Protein AF-A0A3B8WB88-F1 (afdb_monomer_lite)

Sequence (111 aa):
PREFDFEPKDHVALGEQLKGLDFEKATQLAHSRFAVMRGQLARLHRALAQFMLDQHTLQHGYTEAYVPYLVNANTLFGTGQLPKFEEDLFRTAGDNPLYLIPTAEVPATNL

Foldseek 3Di:
DDDDPDDDDDPVVVCVVVVFWDQPVQCVVPRHPGIHGDDVRVVVVVVVVVVVVCCCVVPVVDDDDDFDQWAAVVLCVVVPCPPPPPVVWDWDDDPGITTGDPDPCSGVVVD

pLDDT: mean 94.59, std 5.09, range [78.0, 98.88]

Organism: Marinobacter nauticus (NCBI:txid2743)

Secondary structure (DSSP, 8-state):
----SS-PPPHHHHHHHTT-EEHHHHHHHH-TT--EE-HHHHHHHHHHHHHHHHHHHHHS-PPP----SEE-HHHHHHTT-TTTTGGGS-B--SSS--EE-SSTHHHHTT-

Radius of gyration: 18.66 Å; chains: 1; bounding box: 38×42×42 Å

InterPro domains:
  IPR045864 Class II Aminoacyl-tRNA synthetase/Biotinyl protein ligase (BPL) and lipoyl protein ligase (LPL) [G3DSA:3.30.930.10] (1-111)
  IPR045864 Class II Aminoacyl-tRNA synthetase/Biotinyl protein ligase (BPL) and lipoyl protein ligase (LPL) [SSF55681] (2-111)

Structure (mmCIF, N/CA/C/O backbone):
data_AF-A0A3B8WB88-F1
#
_entry.id   AF-A0A3B8WB88-F1
#
loop_
_atom_site.group_PDB
_atom_site.id
_atom_site.type_symbol
_atom_site.label_atom_id
_atom_site.label_alt_id
_atom_site.label_comp_id
_atom_site.label_asym_id
_atom_site.label_entity_id
_atom_site.label_seq_id
_atom_site.pdbx_PDB_ins_code
_atom_site.Cartn_x
_atom_site.Cartn_y
_atom_site.Cartn_z
_atom_site.occupancy
_atom_site.B_iso_or_equiv
_atom_site.auth_seq_id
_atom_site.auth_comp_id
_atom_site.auth_asym_id
_atom_site.auth_atom_id
_atom_site.pdbx_PDB_model_num
ATOM 1 N N . PRO A 1 1 ? -7.098 26.316 8.505 1.00 82.75 1 PRO A N 1
ATOM 2 C CA . PRO A 1 1 ? -7.170 25.002 9.196 1.00 82.75 1 PRO A CA 1
ATOM 3 C C . PRO A 1 1 ? -8.621 24.714 9.587 1.00 82.75 1 PRO A C 1
ATOM 5 O O . PRO A 1 1 ? -9.375 25.669 9.738 1.00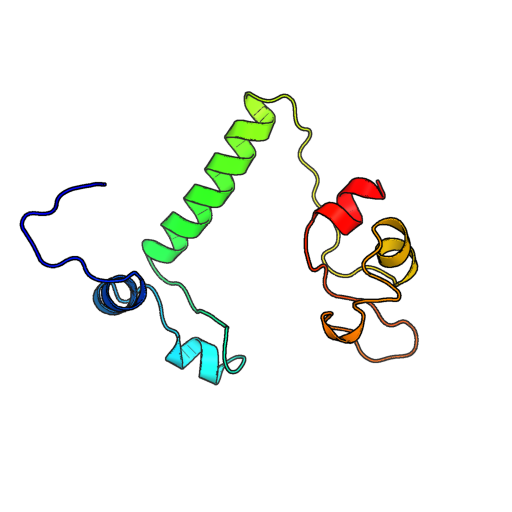 82.75 1 PRO A O 1
ATOM 8 N N . ARG A 1 2 ? -9.030 23.446 9.705 1.00 93.25 2 ARG A N 1
ATOM 9 C CA . ARG A 1 2 ? -10.372 23.122 10.213 1.00 93.25 2 ARG A CA 1
ATOM 10 C C . ARG A 1 2 ? -10.407 23.356 11.726 1.00 93.25 2 ARG A C 1
ATOM 12 O O . ARG A 1 2 ? -9.518 22.866 12.415 1.00 93.25 2 ARG A O 1
ATOM 19 N N . GLU A 1 3 ? -11.407 24.084 12.211 1.00 96.06 3 GLU A N 1
ATOM 20 C CA . GLU A 1 3 ? -11.658 24.268 13.646 1.00 96.06 3 GLU A CA 1
ATOM 21 C C . GLU A 1 3 ? -12.563 23.144 14.168 1.00 96.06 3 GLU A C 1
ATOM 23 O O . GLU A 1 3 ? -13.501 22.724 13.482 1.00 96.06 3 GLU A O 1
ATOM 28 N N . PHE A 1 4 ? -12.252 22.636 15.361 1.00 97.06 4 PHE A N 1
ATOM 29 C CA . PHE A 1 4 ? -13.014 21.600 16.057 1.00 97.06 4 PHE A CA 1
ATOM 30 C C . PHE A 1 4 ? -13.454 22.134 17.421 1.00 97.06 4 PHE A C 1
ATOM 32 O O . PHE A 1 4 ? -12.713 22.858 18.079 1.00 97.06 4 PHE A O 1
ATOM 39 N N . ASP A 1 5 ? -14.651 21.754 17.847 1.00 97.56 5 ASP A N 1
ATOM 40 C CA . ASP A 1 5 ? -15.227 22.025 19.169 1.00 97.56 5 ASP A CA 1
ATOM 41 C C . ASP A 1 5 ? -14.840 20.960 20.218 1.00 97.56 5 ASP A C 1
ATOM 43 O O . ASP A 1 5 ? -15.315 20.986 21.352 1.00 97.56 5 ASP A O 1
ATOM 47 N N . PHE A 1 6 ? -13.957 20.029 19.845 1.00 96.88 6 PHE A N 1
ATOM 48 C CA . PHE A 1 6 ? -13.395 18.969 20.680 1.00 96.88 6 PHE A CA 1
ATOM 49 C C . PHE A 1 6 ? -11.892 18.807 20.421 1.00 96.88 6 PHE A C 1
ATOM 51 O O . PHE A 1 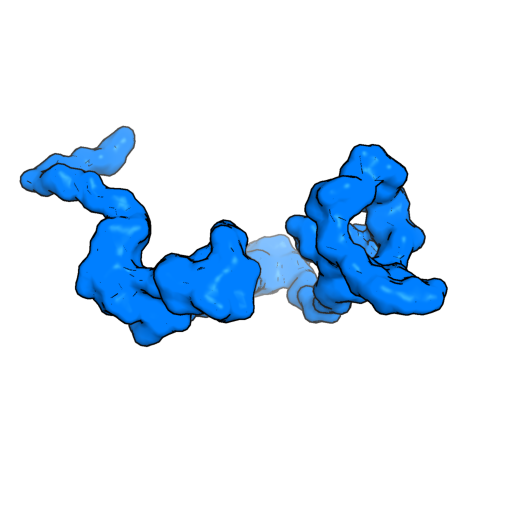6 ? -11.384 19.239 19.387 1.00 96.88 6 PHE A O 1
ATOM 58 N N . GLU A 1 7 ? -11.192 18.120 21.330 1.00 96.56 7 GLU A N 1
ATOM 59 C CA . GLU A 1 7 ? -9.773 17.787 21.154 1.00 96.56 7 GLU A CA 1
ATOM 60 C C . GLU A 1 7 ? -9.603 16.724 20.049 1.00 96.56 7 GLU A C 1
ATOM 62 O O . GLU A 1 7 ? -10.075 15.588 20.214 1.00 96.56 7 GLU A O 1
ATOM 67 N N . PRO A 1 8 ? -8.976 17.055 18.904 1.00 96.31 8 PRO A N 1
ATOM 68 C CA . PRO A 1 8 ? -8.847 16.124 17.795 1.00 96.31 8 PRO A CA 1
ATOM 69 C C . PRO A 1 8 ? -7.943 14.947 18.173 1.00 96.31 8 PRO A C 1
ATOM 71 O O . PRO A 1 8 ? -6.848 15.113 18.701 1.00 96.31 8 PRO A O 1
ATOM 74 N N . LYS A 1 9 ? -8.395 13.735 17.848 1.00 96.88 9 LYS A N 1
ATOM 75 C CA . LYS A 1 9 ? -7.598 12.512 17.986 1.00 96.88 9 LYS A CA 1
ATOM 76 C C . LYS A 1 9 ? -6.834 12.225 16.698 1.00 96.88 9 LYS A C 1
ATOM 78 O O . LYS A 1 9 ? -7.328 12.516 15.607 1.00 96.88 9 LYS A O 1
ATOM 83 N N . ASP A 1 10 ? -5.668 11.599 16.818 1.00 97.50 10 ASP A N 1
ATOM 84 C CA . ASP A 1 10 ? -4.947 11.092 15.654 1.00 97.50 10 ASP A CA 1
ATOM 85 C C . ASP A 1 10 ? -5.625 9.847 15.047 1.00 97.50 10 ASP A C 1
ATOM 87 O O . ASP A 1 10 ? -6.565 9.260 15.595 1.00 97.50 10 ASP A O 1
ATOM 91 N N . HIS A 1 11 ? -5.146 9.437 13.873 1.00 97.12 11 HIS A N 1
ATOM 92 C CA . HIS A 1 11 ? -5.703 8.293 13.156 1.00 97.12 11 HIS A CA 1
ATOM 93 C C . HIS A 1 11 ? -5.479 6.949 13.872 1.00 97.12 11 HIS A C 1
ATOM 95 O O . HIS A 1 11 ? -6.243 6.015 13.625 1.00 97.12 11 HIS A O 1
ATOM 101 N N . VAL A 1 12 ? -4.470 6.843 14.744 1.00 96.88 12 VAL A N 1
ATOM 102 C CA . VAL A 1 12 ? -4.185 5.626 15.514 1.00 96.88 12 VAL A CA 1
ATOM 103 C C . VAL A 1 12 ? -5.261 5.462 16.579 1.00 96.88 12 VAL A C 1
ATOM 105 O O . VAL A 1 12 ? -5.990 4.471 16.561 1.00 96.88 12 VAL A O 1
ATOM 108 N N . ALA A 1 13 ? -5.464 6.484 17.410 1.00 96.88 13 ALA A N 1
ATOM 109 C CA . ALA A 1 13 ? -6.475 6.498 18.458 1.00 96.88 13 ALA A CA 1
ATOM 110 C C . ALA A 1 13 ? -7.896 6.317 17.895 1.00 96.88 13 ALA A C 1
ATOM 112 O O . ALA A 1 13 ? -8.710 5.588 18.466 1.00 96.88 13 ALA A O 1
ATOM 113 N N . LEU A 1 14 ? -8.208 6.944 16.754 1.00 97.12 14 LEU A N 1
ATOM 114 C CA . LEU A 1 14 ? -9.485 6.735 16.061 1.00 97.12 14 LEU A CA 1
ATOM 115 C C . LEU A 1 14 ? -9.614 5.305 15.518 1.00 97.12 14 LEU A C 1
ATOM 117 O O . LEU A 1 14 ? -10.662 4.675 15.664 1.00 97.12 14 LEU A O 1
ATOM 121 N N . GLY A 1 15 ? -8.554 4.787 14.899 1.00 95.75 15 GLY A N 1
ATOM 122 C CA . GLY A 1 15 ? -8.502 3.450 14.319 1.00 95.75 15 GLY A CA 1
ATOM 123 C C . GLY A 1 15 ? -8.703 2.328 15.332 1.00 95.75 15 GLY A C 1
ATOM 124 O O . GLY A 1 15 ? -9.482 1.400 15.083 1.00 95.75 15 GLY A O 1
ATOM 125 N N . GLU A 1 16 ? -8.044 2.451 16.482 1.00 94.44 16 GLU A N 1
ATOM 126 C CA . GLU A 1 16 ? -8.158 1.545 17.625 1.00 94.44 16 GLU A CA 1
ATOM 127 C C . GLU A 1 16 ? -9.553 1.618 18.252 1.00 94.44 16 GLU A C 1
ATOM 129 O O . GLU A 1 16 ? -10.193 0.584 18.460 1.00 94.44 16 GLU A O 1
ATOM 134 N N . GLN A 1 17 ? -10.083 2.829 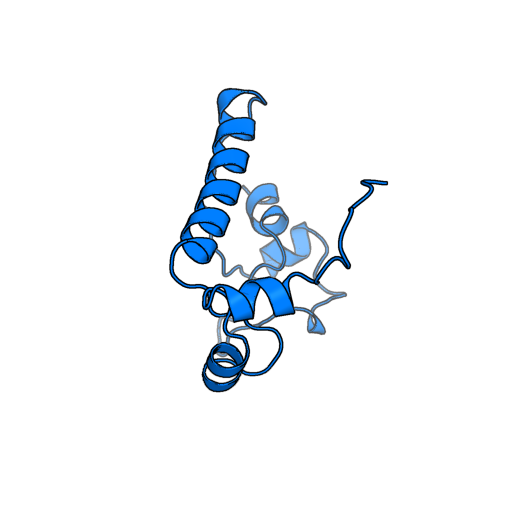18.473 1.00 95.25 17 GLN A N 1
ATOM 135 C CA . GLN A 1 17 ? -11.435 3.025 19.007 1.00 95.25 17 GLN A CA 1
ATOM 136 C C . GLN A 1 17 ? -12.504 2.382 18.106 1.00 95.25 17 GLN A C 1
ATOM 138 O O . GLN A 1 17 ? -13.474 1.804 18.600 1.00 95.25 17 GLN A O 1
ATOM 143 N N . LEU A 1 18 ? -12.317 2.444 16.785 1.00 96.00 18 LEU A N 1
ATOM 144 C CA . LEU A 1 18 ? -13.192 1.814 15.792 1.00 96.00 18 LEU A CA 1
ATOM 145 C C . LEU A 1 18 ? -12.940 0.307 15.617 1.00 96.00 18 LEU A C 1
ATOM 147 O O . LEU A 1 18 ? -13.659 -0.337 14.849 1.00 96.00 18 LEU A O 1
ATOM 151 N N . LYS A 1 19 ? -11.935 -0.265 16.297 1.00 94.62 19 LYS A N 1
ATOM 152 C CA . LYS A 1 19 ? -11.473 -1.658 16.138 1.00 94.62 19 LYS A CA 1
ATOM 153 C C . LYS A 1 19 ? -11.176 -2.021 14.678 1.00 94.62 19 LYS A C 1
ATOM 155 O O . LYS A 1 19 ? -11.391 -3.157 14.248 1.00 94.62 19 LYS A O 1
ATOM 160 N N . GLY A 1 20 ? -10.746 -1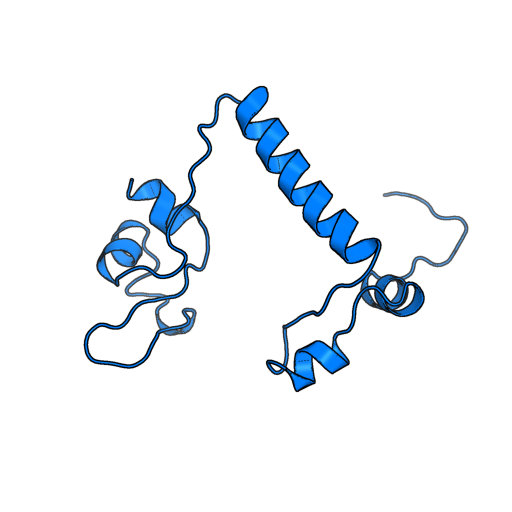.032 13.898 1.00 96.12 20 GLY A N 1
ATOM 161 C CA . GLY A 1 20 ? -10.554 -1.153 12.457 1.00 96.12 20 GLY A CA 1
ATOM 162 C C . GLY A 1 20 ? -9.101 -1.014 12.012 1.00 96.12 20 GLY A C 1
ATOM 163 O O . GLY A 1 20 ? -8.825 -1.385 10.875 1.00 96.12 20 GLY A O 1
ATOM 164 N N . LEU A 1 21 ? -8.203 -0.529 12.878 1.00 97.44 21 LEU A N 1
ATOM 165 C CA . LEU A 1 21 ? -6.747 -0.538 12.699 1.00 97.44 21 LEU A CA 1
ATOM 166 C C . LEU A 1 21 ? -6.095 -1.286 13.868 1.00 97.44 21 LEU A C 1
ATOM 168 O O . LEU A 1 21 ? -6.347 -0.958 15.023 1.00 97.44 21 LEU A O 1
ATOM 172 N N . ASP A 1 22 ? -5.286 -2.297 13.554 1.00 96.50 22 ASP A N 1
ATOM 173 C CA . ASP A 1 22 ? -4.642 -3.190 14.521 1.00 96.50 22 ASP A CA 1
ATOM 174 C C . ASP A 1 22 ? -3.144 -3.332 14.189 1.00 96.50 22 ASP A C 1
ATOM 176 O O . ASP A 1 22 ? -2.736 -4.113 13.321 1.00 96.50 22 ASP A O 1
ATOM 180 N N . PHE A 1 23 ? -2.322 -2.517 14.854 1.00 96.25 23 PHE A N 1
ATOM 181 C CA . PHE A 1 23 ? -0.864 -2.499 14.683 1.00 96.25 23 PHE A CA 1
ATOM 182 C C . PHE A 1 23 ? -0.159 -3.586 15.501 1.00 96.25 23 PHE A C 1
ATOM 184 O O . PHE A 1 23 ? 0.895 -4.080 15.096 1.00 96.25 23 PHE A O 1
ATOM 191 N N . GLU A 1 24 ? -0.743 -4.004 16.627 1.00 95.56 24 GLU A N 1
ATOM 192 C CA . GLU A 1 24 ? -0.199 -5.091 17.444 1.00 95.56 24 GLU A CA 1
ATOM 193 C C . GLU A 1 24 ? -0.258 -6.410 16.669 1.00 95.56 24 GLU A C 1
ATOM 195 O O . GLU A 1 24 ? 0.751 -7.107 16.529 1.00 95.56 24 GLU A O 1
ATOM 200 N N . LYS A 1 25 ? -1.412 -6.724 16.066 1.00 96.81 25 LYS A N 1
ATOM 201 C CA . LYS A 1 25 ? -1.558 -7.901 15.208 1.00 96.81 25 LYS A CA 1
ATOM 202 C C . LYS A 1 25 ? -0.663 -7.815 13.983 1.00 96.81 25 LYS A C 1
ATOM 204 O O . LYS A 1 25 ? -0.083 -8.826 13.605 1.00 96.81 25 LYS A O 1
ATOM 209 N N . ALA A 1 26 ? -0.521 -6.636 13.381 1.00 96.94 26 ALA A N 1
ATOM 210 C CA . ALA A 1 26 ? 0.398 -6.449 12.263 1.00 96.94 26 ALA A CA 1
ATOM 211 C C . ALA A 1 26 ? 1.847 -6.753 12.659 1.00 96.94 26 ALA A C 1
ATOM 213 O O . ALA A 1 26 ? 2.537 -7.471 11.941 1.00 96.94 26 ALA A O 1
ATOM 214 N N . THR A 1 27 ? 2.266 -6.298 13.842 1.00 97.38 27 THR A N 1
ATOM 215 C CA . THR A 1 27 ? 3.603 -6.566 14.383 1.00 97.38 27 THR A CA 1
ATOM 216 C C . THR A 1 27 ? 3.828 -8.052 14.633 1.00 97.38 27 THR A C 1
ATOM 218 O O . THR A 1 27 ? 4.882 -8.575 14.282 1.00 97.38 27 THR A O 1
ATOM 221 N N . GLN A 1 28 ? 2.827 -8.759 15.159 1.00 97.56 28 GLN A N 1
ATOM 222 C CA . GLN A 1 28 ? 2.887 -10.214 15.336 1.00 97.56 28 GLN A CA 1
ATOM 223 C C . GLN A 1 28 ? 2.991 -10.975 14.004 1.00 97.56 28 GLN A C 1
ATOM 225 O O . GLN A 1 28 ? 3.580 -12.051 13.968 1.00 97.56 28 GLN A O 1
ATOM 230 N N . LEU A 1 29 ? 2.411 -10.443 12.924 1.00 97.25 29 LEU A N 1
ATOM 231 C CA . LEU A 1 29 ? 2.404 -11.088 11.608 1.00 97.25 29 LEU A CA 1
ATOM 232 C C . LEU A 1 29 ? 3.647 -10.768 10.766 1.00 97.25 29 LEU A C 1
ATOM 234 O O . LEU A 1 29 ? 4.100 -11.631 10.020 1.00 97.25 29 LEU A O 1
ATOM 238 N N . ALA A 1 30 ? 4.159 -9.537 10.838 1.00 96.62 30 ALA A N 1
ATOM 239 C CA . ALA A 1 30 ? 5.133 -9.015 9.876 1.00 96.62 30 ALA A CA 1
ATOM 240 C C . ALA A 1 30 ? 6.208 -8.083 10.476 1.00 96.62 30 ALA A C 1
ATOM 242 O O . ALA A 1 30 ? 7.043 -7.583 9.725 1.00 96.62 30 ALA A O 1
ATOM 243 N N . HIS A 1 31 ? 6.253 -7.898 11.802 1.00 95.38 31 HIS A N 1
ATOM 244 C CA . HIS A 1 31 ? 7.079 -6.912 12.527 1.00 95.38 31 HIS A CA 1
ATOM 245 C C . HIS A 1 31 ? 6.602 -5.450 12.384 1.00 95.38 31 HIS A C 1
ATOM 247 O O . HIS A 1 31 ? 5.458 -5.170 12.028 1.00 95.38 31 HIS A O 1
ATOM 253 N N . SER A 1 32 ? 7.452 -4.494 12.769 1.00 96.19 32 SER A N 1
ATOM 254 C CA . SER A 1 32 ? 7.104 -3.072 12.811 1.00 96.19 32 SER A CA 1
ATOM 255 C C . SER A 1 32 ? 6.809 -2.498 11.419 1.00 96.19 32 SER A C 1
ATOM 257 O O . SER A 1 32 ? 7.260 -3.020 10.405 1.00 96.19 32 SER A O 1
ATOM 259 N N . ARG A 1 33 ? 6.071 -1.378 11.381 1.00 95.50 33 ARG A N 1
ATOM 260 C CA . ARG A 1 33 ? 5.693 -0.639 10.155 1.00 95.50 33 ARG A CA 1
ATOM 261 C C . ARG A 1 33 ? 4.712 -1.364 9.217 1.00 95.50 33 ARG A C 1
ATOM 263 O O . ARG A 1 33 ? 4.559 -0.956 8.071 1.00 95.50 33 ARG A O 1
ATOM 270 N N . PHE A 1 34 ? 3.982 -2.355 9.724 1.00 97.38 34 PHE A N 1
ATOM 271 C CA . PHE A 1 34 ? 2.828 -2.961 9.052 1.00 97.38 34 PHE A CA 1
ATOM 272 C C . PHE A 1 34 ? 1.515 -2.581 9.752 1.00 97.38 34 PHE A C 1
ATOM 274 O O . PHE A 1 34 ? 1.517 -2.174 10.914 1.00 97.38 34 PHE A O 1
ATOM 281 N N . ALA A 1 35 ? 0.381 -2.744 9.063 1.00 96.94 35 ALA A N 1
ATOM 282 C CA . ALA A 1 35 ? -0.953 -2.499 9.615 1.00 96.94 35 ALA A CA 1
ATOM 283 C C . ALA A 1 35 ? -1.939 -3.605 9.212 1.00 96.94 35 ALA A C 1
ATOM 285 O O . ALA A 1 35 ? -1.928 -4.073 8.073 1.00 96.94 35 ALA A O 1
ATOM 286 N N . VAL A 1 36 ? -2.836 -3.987 10.126 1.00 98.06 36 VAL A N 1
ATOM 287 C CA . VAL A 1 36 ? -4.010 -4.812 9.815 1.00 98.06 36 VAL A CA 1
ATOM 288 C C . VAL A 1 36 ? -5.251 -3.931 9.870 1.00 98.06 36 VAL A C 1
ATOM 290 O O . VAL A 1 36 ? -5.510 -3.278 10.877 1.00 98.06 36 VAL A O 1
ATOM 293 N N . MET A 1 37 ? -6.040 -3.935 8.793 1.00 98.25 37 MET A N 1
ATOM 294 C CA . MET A 1 37 ? -7.315 -3.218 8.714 1.00 98.25 37 MET A CA 1
ATOM 295 C C . MET A 1 37 ? -8.506 -4.177 8.716 1.00 98.25 37 MET A C 1
ATOM 297 O O . MET A 1 37 ? -8.463 -5.227 8.072 1.00 98.25 37 MET A O 1
ATOM 301 N N . ARG A 1 38 ? -9.601 -3.814 9.398 1.00 97.50 38 ARG A N 1
ATOM 302 C CA . ARG A 1 38 ? -10.843 -4.612 9.459 1.00 97.50 38 ARG A CA 1
ATOM 303 C C . ARG A 1 38 ? -12.107 -3.751 9.365 1.00 97.50 38 ARG A C 1
ATOM 305 O O . ARG A 1 38 ? -12.090 -2.546 9.608 1.00 97.50 38 ARG A O 1
ATOM 312 N N . GLY A 1 39 ? -13.223 -4.389 9.007 1.00 97.12 39 GLY A N 1
ATOM 313 C CA . GLY A 1 39 ? -14.552 -3.772 9.023 1.00 97.12 39 GLY A CA 1
ATOM 314 C C . GLY A 1 39 ? -14.678 -2.542 8.117 1.00 97.12 39 GLY A C 1
ATOM 315 O O . GLY A 1 39 ? -14.210 -2.539 6.977 1.00 97.12 39 GLY A O 1
ATOM 316 N N . GLN A 1 40 ? -15.335 -1.494 8.623 1.00 97.88 40 GLN A N 1
ATOM 317 C CA . GLN A 1 40 ? -15.612 -0.282 7.843 1.00 97.88 40 GLN A CA 1
ATOM 318 C C . GLN A 1 40 ? -14.344 0.499 7.472 1.00 97.88 40 GLN A C 1
ATOM 320 O O . GLN A 1 40 ? -14.322 1.100 6.402 1.00 97.88 40 GLN A O 1
ATOM 325 N N . LEU A 1 41 ? -13.270 0.446 8.273 1.00 97.81 41 LEU A N 1
ATOM 326 C CA . LEU A 1 41 ? -12.004 1.098 7.909 1.00 97.81 41 LEU A CA 1
ATOM 327 C C . LEU A 1 41 ? -11.313 0.392 6.738 1.00 97.81 41 LEU A C 1
ATOM 329 O O . LEU A 1 41 ? -10.892 1.058 5.795 1.00 97.81 41 LEU A O 1
ATOM 333 N N . ALA A 1 42 ? -11.295 -0.945 6.718 1.00 98.44 42 ALA A N 1
ATOM 334 C CA . ALA A 1 42 ? -10.809 -1.694 5.554 1.00 98.44 42 ALA A CA 1
ATOM 335 C C . ALA A 1 42 ? -11.638 -1.400 4.290 1.00 98.44 42 ALA A C 1
ATOM 337 O O . ALA A 1 42 ? -11.096 -1.258 3.192 1.00 98.44 42 ALA A O 1
ATOM 338 N N . ARG A 1 43 ? -12.966 -1.273 4.439 1.00 98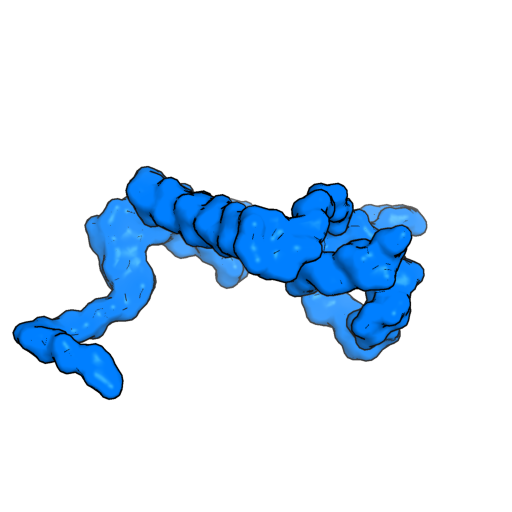.50 43 ARG A N 1
ATOM 339 C CA . ARG A 1 43 ? -13.853 -0.875 3.337 1.00 98.50 43 ARG A CA 1
ATOM 340 C C . ARG A 1 43 ? -13.543 0.538 2.848 1.00 98.50 43 ARG A C 1
ATOM 342 O O . ARG A 1 43 ? -13.507 0.733 1.638 1.00 98.50 43 ARG A O 1
ATOM 349 N N . LEU A 1 44 ? -13.318 1.490 3.754 1.00 98.62 44 LEU A N 1
ATOM 350 C CA . LEU A 1 44 ? -12.975 2.870 3.412 1.00 98.62 44 LEU A CA 1
ATOM 351 C C . LEU A 1 44 ? -11.639 2.944 2.666 1.00 98.62 44 LEU A C 1
ATOM 353 O O . LEU A 1 44 ? -11.574 3.591 1.627 1.00 98.62 44 LEU A O 1
ATOM 357 N N . HIS A 1 45 ? -10.613 2.225 3.133 1.00 98.69 45 HIS A N 1
ATOM 358 C CA . HIS A 1 45 ? -9.325 2.123 2.440 1.00 98.69 45 HIS A CA 1
ATOM 359 C C . HIS A 1 45 ? -9.501 1.642 0.991 1.00 98.69 45 HIS A C 1
ATOM 361 O O . HIS A 1 45 ? -9.003 2.266 0.057 1.00 98.69 45 HIS A O 1
ATOM 367 N N . ARG A 1 46 ? -10.282 0.572 0.783 1.00 98.81 46 ARG A N 1
ATOM 368 C CA . ARG A 1 46 ? -10.608 0.088 -0.567 1.00 98.81 46 ARG A CA 1
ATOM 369 C C . ARG A 1 46 ? -11.406 1.113 -1.376 1.00 98.81 46 ARG A C 1
ATOM 371 O O . ARG A 1 46 ? -11.107 1.307 -2.545 1.00 98.81 46 ARG A O 1
ATOM 378 N N . ALA A 1 47 ? -12.406 1.758 -0.778 1.00 98.75 47 ALA A N 1
ATOM 379 C CA . ALA A 1 47 ? -13.242 2.743 -1.463 1.00 98.75 47 ALA A CA 1
ATOM 380 C C . ALA A 1 47 ? -12.433 3.951 -1.957 1.00 98.75 47 ALA A C 1
ATOM 382 O O . ALA A 1 47 ? -12.673 4.417 -3.064 1.00 98.75 47 ALA A O 1
ATOM 383 N N . LEU A 1 48 ? -11.453 4.415 -1.176 1.00 98.88 48 LEU A N 1
ATOM 384 C CA . LEU A 1 48 ? -10.552 5.495 -1.584 1.00 98.88 48 LEU A CA 1
ATOM 385 C C . LEU A 1 48 ? -9.723 5.108 -2.812 1.00 98.88 48 LEU A C 1
ATOM 387 O O . LEU A 1 48 ? -9.690 5.869 -3.774 1.00 98.88 48 LEU A O 1
ATOM 391 N N . ALA A 1 49 ? -9.109 3.920 -2.811 1.00 98.69 49 ALA A N 1
ATOM 392 C CA . ALA A 1 49 ? -8.324 3.449 -3.952 1.00 98.69 49 ALA A CA 1
ATOM 393 C C . ALA A 1 49 ? -9.178 3.305 -5.225 1.00 98.69 49 ALA A C 1
ATOM 395 O O . ALA A 1 49 ? -8.753 3.714 -6.300 1.00 98.69 49 ALA A O 1
ATOM 396 N N . GLN A 1 50 ? -10.398 2.772 -5.099 1.00 98.81 50 GLN A N 1
ATOM 397 C CA . GLN A 1 50 ? -11.331 2.648 -6.226 1.00 98.81 50 GLN A CA 1
ATOM 398 C C . GLN A 1 50 ? -11.768 4.017 -6.757 1.00 98.81 50 GLN A C 1
ATOM 400 O O . GLN A 1 50 ? -11.696 4.251 -7.9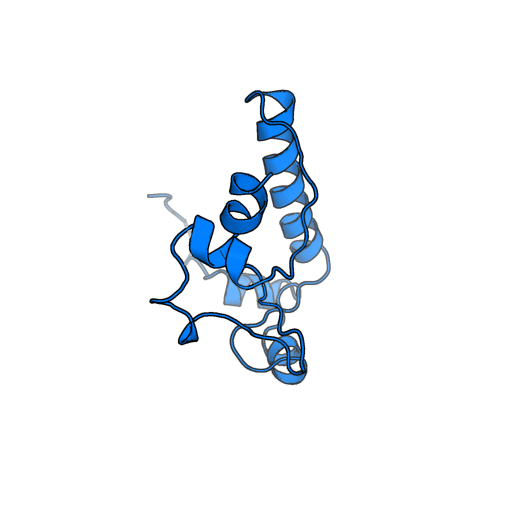54 1.00 98.81 50 GLN A O 1
ATOM 405 N N . PHE A 1 51 ? -12.117 4.954 -5.870 1.00 98.81 51 PHE A N 1
ATOM 406 C CA . PHE A 1 51 ? -12.447 6.323 -6.266 1.00 98.81 51 PHE A CA 1
ATOM 407 C C . PHE A 1 51 ? -11.305 6.997 -7.038 1.00 98.81 51 PHE A C 1
ATOM 409 O O . PHE A 1 51 ? -11.555 7.674 -8.031 1.00 98.81 51 PHE A O 1
ATOM 416 N N . MET A 1 52 ? -10.055 6.816 -6.599 1.00 98.81 52 MET A N 1
ATOM 417 C CA . MET A 1 52 ? -8.892 7.368 -7.298 1.00 98.81 52 MET A CA 1
ATOM 418 C C . MET A 1 52 ? -8.759 6.777 -8.708 1.00 98.81 52 MET A C 1
ATOM 420 O O . MET A 1 52 ? -8.621 7.536 -9.665 1.00 98.81 52 MET A O 1
ATOM 424 N N . LEU A 1 53 ? -8.848 5.450 -8.851 1.00 98.69 53 LEU A N 1
ATOM 425 C CA . LEU A 1 53 ? -8.786 4.782 -10.157 1.00 98.69 53 LEU A CA 1
ATOM 426 C C . LEU A 1 53 ? -9.905 5.256 -11.091 1.00 98.69 53 LEU A C 1
ATOM 428 O O . LEU A 1 53 ? -9.618 5.676 -12.212 1.00 98.69 53 LEU A O 1
ATOM 432 N N . ASP A 1 54 ? -11.149 5.278 -10.612 1.00 98.81 54 ASP A N 1
ATOM 433 C CA . ASP A 1 54 ? -12.309 5.735 -11.385 1.00 98.81 54 ASP A CA 1
ATOM 434 C C . ASP A 1 54 ? -12.138 7.191 -11.832 1.00 98.81 54 ASP A C 1
ATOM 436 O O . ASP A 1 54 ? -12.376 7.528 -12.989 1.00 98.81 54 ASP A O 1
ATOM 440 N N . GLN A 1 55 ? -11.674 8.072 -10.942 1.00 98.75 55 GLN A N 1
ATOM 441 C CA . GLN A 1 55 ? -11.439 9.474 -11.281 1.00 98.75 55 GLN A CA 1
ATOM 442 C C . GLN A 1 55 ? -10.414 9.605 -12.418 1.00 98.75 55 GLN A C 1
ATOM 444 O O . GLN A 1 55 ? -10.641 10.325 -13.391 1.00 98.75 55 GLN A O 1
ATOM 449 N N . HIS A 1 56 ? -9.281 8.908 -12.320 1.00 98.75 56 HIS A N 1
ATOM 450 C CA . HIS A 1 56 ? -8.218 9.026 -13.316 1.00 98.75 56 HIS A CA 1
ATOM 451 C C . HIS A 1 56 ? -8.597 8.408 -14.665 1.00 98.75 56 HIS A C 1
ATOM 453 O O . HIS A 1 56 ? -8.297 8.993 -15.708 1.00 98.75 56 HIS A O 1
ATOM 459 N N . THR A 1 57 ? -9.285 7.270 -14.651 1.00 98.62 57 THR A N 1
ATOM 460 C CA . THR A 1 57 ? -9.655 6.537 -15.868 1.00 98.62 57 THR A CA 1
ATOM 461 C C . THR A 1 57 ? -10.859 7.147 -16.577 1.00 98.62 57 THR A C 1
ATOM 463 O O . THR A 1 57 ? -10.852 7.276 -17.799 1.00 98.62 57 THR A O 1
ATOM 466 N N . LEU A 1 58 ? -11.875 7.592 -15.830 1.00 98.69 58 LEU A N 1
ATOM 467 C CA . LEU A 1 58 ? -13.113 8.118 -16.406 1.00 98.69 58 LEU A CA 1
ATOM 468 C C . LEU A 1 58 ? -13.038 9.609 -16.740 1.00 98.69 58 LEU A C 1
ATOM 470 O O . LEU A 1 58 ? -13.713 10.042 -17.671 1.00 98.69 58 LEU A O 1
ATOM 474 N N . GLN A 1 59 ? -12.263 10.400 -15.988 1.00 98.56 59 GLN A N 1
ATOM 475 C CA . GLN A 1 59 ? -12.269 11.866 -16.120 1.00 98.56 59 GLN A CA 1
ATOM 476 C C . GLN A 1 59 ? -10.943 12.457 -16.606 1.00 98.56 59 GLN A C 1
ATOM 478 O O . GLN A 1 59 ? -10.943 13.541 -17.184 1.00 98.56 59 GLN A O 1
ATOM 483 N N . HIS A 1 60 ? -9.809 11.785 -16.385 1.00 98.56 60 HIS A N 1
ATOM 484 C CA . HIS A 1 60 ? -8.484 12.352 -16.682 1.00 98.56 60 HIS A CA 1
ATOM 485 C C . HIS A 1 60 ? -7.752 11.665 -17.845 1.00 98.56 60 HIS A C 1
ATOM 487 O O . HIS A 1 60 ? -6.616 12.026 -18.141 1.00 98.56 60 HIS A O 1
ATOM 493 N N . GLY A 1 61 ? -8.389 10.701 -18.517 1.00 98.19 61 GLY A N 1
ATOM 494 C CA . GLY A 1 61 ? -7.856 10.065 -19.726 1.00 98.19 61 GLY A CA 1
ATOM 495 C C . GLY A 1 61 ? -6.698 9.091 -19.491 1.00 98.19 61 GLY A C 1
ATOM 496 O O . GLY A 1 61 ? -5.965 8.794 -20.432 1.00 98.19 61 GLY A O 1
ATOM 497 N N . TYR A 1 62 ? -6.514 8.598 -18.262 1.00 98.44 62 TYR A N 1
ATOM 498 C CA . TYR A 1 62 ? -5.522 7.560 -17.974 1.00 98.44 62 TYR A CA 1
ATOM 499 C C . TYR A 1 62 ? -6.044 6.176 -18.380 1.00 98.44 62 TYR A C 1
ATOM 501 O O . TYR A 1 62 ? -7.200 5.842 -18.130 1.00 98.44 62 TYR A O 1
ATOM 509 N N . THR A 1 63 ? -5.169 5.339 -18.936 1.00 98.19 63 THR A N 1
ATOM 510 C CA . THR A 1 63 ? -5.449 3.910 -19.140 1.00 98.19 63 THR A CA 1
ATOM 511 C C . THR A 1 63 ? -5.064 3.138 -17.885 1.00 98.19 63 THR A C 1
ATOM 513 O O . THR A 1 63 ? -3.923 3.225 -17.431 1.00 98.19 63 THR A O 1
ATOM 516 N N . GLU A 1 64 ? -5.995 2.370 -17.324 1.00 98.12 64 GLU A N 1
ATOM 517 C CA . GLU A 1 64 ? -5.693 1.495 -16.191 1.00 98.12 64 GLU A CA 1
ATOM 518 C C . GLU A 1 64 ? -4.777 0.343 -16.618 1.00 98.12 64 GLU A C 1
ATOM 520 O O . GLU A 1 64 ? -5.003 -0.298 -17.646 1.00 98.12 64 GLU A O 1
ATOM 525 N N . ALA A 1 65 ? -3.752 0.061 -15.814 1.00 97.81 65 ALA A N 1
ATOM 526 C CA . ALA A 1 65 ? -2.823 -1.036 -16.043 1.00 97.81 65 ALA A CA 1
ATOM 527 C C . ALA A 1 65 ? -2.615 -1.837 -14.756 1.00 97.81 65 ALA A C 1
ATOM 529 O O . ALA A 1 65 ? -2.355 -1.279 -13.689 1.00 97.81 65 ALA A O 1
ATOM 530 N N . TYR A 1 66 ? -2.680 -3.161 -14.874 1.00 97.94 66 TYR A N 1
ATOM 531 C CA . TYR A 1 66 ? -2.272 -4.078 -13.818 1.00 97.94 66 TYR A CA 1
ATOM 532 C C . TYR A 1 66 ? -0.858 -4.575 -14.114 1.00 97.94 66 TYR A C 1
ATOM 534 O O . TYR A 1 66 ? -0.613 -5.185 -15.154 1.00 97.94 66 TYR A O 1
ATOM 542 N N . VAL A 1 67 ? 0.073 -4.308 -13.203 1.00 97.19 67 VAL A N 1
ATOM 543 C CA . VAL A 1 67 ? 1.510 -4.524 -13.409 1.00 97.19 67 VAL A CA 1
ATOM 544 C C . VAL A 1 67 ? 2.106 -5.442 -12.337 1.00 97.19 67 VAL A C 1
ATOM 546 O O . VAL A 1 67 ? 1.568 -5.507 -11.228 1.00 97.19 67 VAL A O 1
ATOM 549 N N . PRO A 1 68 ? 3.220 -6.145 -12.621 1.00 97.75 68 PRO A N 1
ATOM 550 C CA . PRO A 1 68 ? 3.913 -6.951 -11.620 1.00 97.75 68 PRO A CA 1
ATOM 551 C C . PRO A 1 68 ? 4.396 -6.117 -10.427 1.00 97.75 68 PRO A C 1
ATOM 553 O O . PRO A 1 68 ? 4.939 -5.028 -10.599 1.00 97.75 68 PRO A O 1
ATOM 556 N N . TYR A 1 69 ? 4.266 -6.663 -9.214 1.00 97.62 69 TYR A N 1
ATOM 557 C CA . TYR A 1 69 ? 4.815 -6.046 -7.995 1.00 97.62 69 TYR A CA 1
ATOM 558 C C . TYR A 1 69 ? 6.248 -6.483 -7.691 1.00 97.62 69 TYR A C 1
ATOM 560 O O . TYR A 1 69 ? 6.891 -5.894 -6.830 1.00 97.62 69 TYR A O 1
ATOM 568 N N . LEU A 1 70 ? 6.736 -7.506 -8.395 1.00 97.06 70 LEU A N 1
ATOM 569 C CA . LEU A 1 70 ? 8.118 -7.965 -8.380 1.00 97.06 70 LEU A CA 1
ATOM 570 C C . LEU A 1 70 ? 8.720 -7.732 -9.767 1.00 97.06 70 LEU A C 1
ATOM 572 O O . LEU A 1 70 ? 8.178 -8.225 -10.757 1.00 97.06 70 LEU A O 1
ATOM 576 N N . VAL A 1 71 ? 9.828 -6.998 -9.838 1.00 96.25 71 VAL A N 1
ATOM 577 C CA . VAL A 1 71 ? 10.517 -6.657 -11.093 1.00 96.25 71 VAL A CA 1
ATOM 578 C C . VAL A 1 71 ? 11.981 -7.087 -11.057 1.00 96.25 71 VAL A C 1
ATOM 580 O O . VAL A 1 71 ? 12.565 -7.262 -9.986 1.00 96.25 71 VAL A O 1
ATOM 583 N N . ASN A 1 72 ? 12.580 -7.283 -12.230 1.00 94.25 72 ASN A N 1
ATOM 584 C CA . ASN A 1 72 ? 14.014 -7.552 -12.330 1.00 94.25 72 ASN A CA 1
ATOM 585 C C . ASN A 1 72 ? 14.828 -6.252 -12.155 1.00 94.25 72 ASN A C 1
ATOM 587 O O . ASN A 1 72 ? 14.290 -5.147 -12.233 1.00 94.25 72 ASN A O 1
ATOM 591 N N . ALA A 1 73 ? 16.139 -6.382 -11.938 1.00 91.81 73 ALA A N 1
ATOM 592 C CA . ALA A 1 73 ? 17.024 -5.232 -11.737 1.00 91.81 73 ALA A CA 1
ATOM 593 C C . ALA A 1 73 ? 17.033 -4.257 -12.931 1.00 91.81 73 ALA A C 1
ATOM 595 O O . ALA A 1 73 ? 17.102 -3.047 -12.727 1.00 91.81 73 ALA A O 1
ATOM 596 N N . ASN A 1 74 ? 16.913 -4.758 -14.169 1.00 91.75 74 ASN A N 1
ATOM 597 C CA . ASN A 1 74 ? 16.926 -3.918 -15.373 1.00 91.75 74 ASN A CA 1
ATOM 598 C C . ASN A 1 74 ? 15.774 -2.905 -15.372 1.00 91.75 74 ASN A C 1
ATOM 600 O O . ASN A 1 74 ? 15.986 -1.750 -15.733 1.00 91.75 74 ASN A O 1
ATOM 604 N N . THR A 1 75 ? 14.586 -3.296 -14.897 1.00 91.50 75 THR A N 1
ATOM 605 C CA . THR A 1 75 ? 13.442 -2.381 -14.757 1.00 91.50 75 THR A CA 1
ATOM 606 C C . THR A 1 75 ? 13.741 -1.232 -13.784 1.00 91.50 75 THR A C 1
ATOM 608 O O . THR A 1 75 ? 13.366 -0.094 -14.049 1.00 91.50 75 THR A O 1
ATOM 611 N N . LEU A 1 76 ? 14.462 -1.498 -12.688 1.00 87.50 76 LEU A N 1
ATOM 612 C CA . LEU A 1 76 ? 14.827 -0.490 -11.680 1.00 87.50 76 LEU A CA 1
ATOM 613 C C . LEU A 1 76 ? 15.955 0.448 -12.126 1.00 87.50 76 LEU A C 1
ATOM 615 O O . LEU A 1 76 ? 16.027 1.583 -11.653 1.00 87.50 76 LEU A O 1
ATOM 619 N N . PHE A 1 77 ? 16.835 -0.002 -13.025 1.00 86.38 77 PHE A N 1
ATOM 620 C CA . PHE A 1 77 ? 17.814 0.881 -13.664 1.00 86.38 77 PHE A CA 1
ATOM 621 C C . PHE A 1 77 ? 17.129 1.902 -14.579 1.00 86.38 77 PHE A C 1
ATOM 623 O O . PHE A 1 77 ? 17.546 3.058 -14.608 1.00 86.38 77 PHE A O 1
ATOM 630 N N . GLY A 1 78 ? 16.056 1.506 -15.276 1.00 80.44 78 GLY A N 1
ATOM 631 C CA . GLY A 1 78 ? 15.308 2.383 -16.186 1.00 80.44 78 GLY A CA 1
ATOM 632 C C . GLY A 1 78 ? 14.710 3.622 -15.511 1.00 80.44 78 GLY A C 1
ATOM 633 O O . GLY A 1 78 ? 14.623 4.676 -16.132 1.00 80.44 78 GLY A O 1
ATOM 634 N N . THR A 1 79 ? 14.361 3.520 -14.228 1.00 82.44 79 THR A N 1
ATOM 635 C CA . THR A 1 79 ? 13.757 4.603 -13.432 1.00 82.44 79 THR A CA 1
ATOM 636 C C . THR A 1 79 ? 14.703 5.202 -12.380 1.00 82.44 79 THR A C 1
ATOM 638 O O . THR A 1 79 ? 14.308 6.071 -11.605 1.00 82.44 79 THR A O 1
ATOM 641 N N . GLY A 1 80 ? 15.975 4.785 -12.367 1.00 82.19 80 GLY A N 1
ATOM 642 C CA . GLY A 1 80 ? 17.038 5.397 -11.561 1.00 82.19 80 GLY A CA 1
ATOM 643 C C . GLY A 1 80 ? 17.094 4.994 -10.081 1.00 82.19 80 GLY A C 1
ATOM 644 O O . GLY A 1 80 ? 17.892 5.565 -9.335 1.00 82.19 80 GLY A O 1
ATOM 645 N N . GLN A 1 81 ? 16.295 4.019 -9.632 1.00 78.00 81 GLN A N 1
ATOM 646 C CA . GLN A 1 81 ? 16.373 3.489 -8.262 1.00 78.00 81 GLN A CA 1
ATOM 647 C C . GLN A 1 81 ? 17.666 2.694 -8.063 1.00 78.00 81 GLN A C 1
ATOM 649 O O . GLN A 1 81 ? 18.318 2.808 -7.025 1.00 78.00 81 GLN A O 1
ATOM 654 N N . LEU A 1 82 ? 18.095 1.948 -9.081 1.00 78.56 82 LEU A N 1
ATOM 655 C CA . LEU A 1 82 ? 19.423 1.343 -9.104 1.00 78.56 82 LEU A CA 1
ATOM 656 C C . LEU A 1 82 ? 20.404 2.188 -9.930 1.00 78.56 82 LEU A C 1
ATOM 658 O O . LEU A 1 82 ? 20.004 2.799 -10.921 1.00 78.56 82 LEU A O 1
ATOM 662 N N . PRO A 1 83 ? 21.696 2.232 -9.536 1.00 80.38 83 PRO A N 1
ATOM 663 C CA . PRO A 1 83 ? 22.325 1.453 -8.455 1.00 80.38 83 PRO A CA 1
ATOM 664 C C . PRO A 1 83 ? 22.285 2.112 -7.062 1.00 80.38 83 PRO A C 1
ATOM 666 O O . PRO A 1 83 ? 22.772 1.532 -6.100 1.00 80.38 83 PRO A O 1
ATOM 669 N N . LYS A 1 84 ? 21.771 3.340 -6.932 1.00 80.00 84 LYS A N 1
ATOM 670 C CA . LYS A 1 84 ? 22.011 4.177 -5.743 1.00 80.00 84 LYS A CA 1
ATOM 671 C C . LYS A 1 84 ? 21.182 3.795 -4.508 1.00 80.00 84 LYS A C 1
ATOM 673 O O . LYS A 1 84 ? 21.644 4.034 -3.399 1.00 80.00 84 LYS A O 1
ATOM 678 N N . PHE A 1 85 ? 19.992 3.229 -4.697 1.00 83.69 85 PHE A N 1
ATOM 679 C CA . PHE A 1 85 ? 19.011 2.985 -3.634 1.00 83.69 85 PHE A CA 1
ATOM 680 C C . PHE A 1 85 ? 18.709 1.488 -3.450 1.00 83.69 85 PHE A C 1
ATOM 682 O O . PHE A 1 85 ? 17.589 1.122 -3.112 1.00 83.69 85 PHE A O 1
ATOM 689 N N . GLU A 1 86 ? 19.682 0.596 -3.697 1.00 83.19 86 GLU A N 1
ATOM 690 C CA . GLU A 1 86 ? 19.460 -0.856 -3.548 1.00 83.19 86 GLU A CA 1
ATOM 691 C C . GLU A 1 86 ? 19.081 -1.244 -2.111 1.00 83.19 86 GLU A C 1
ATOM 693 O O . GLU A 1 86 ? 18.217 -2.095 -1.913 1.00 83.19 86 GLU A O 1
ATOM 698 N N . GLU A 1 87 ? 19.688 -0.597 -1.113 1.00 86.75 87 GLU A N 1
ATOM 699 C CA . GLU A 1 87 ? 19.436 -0.872 0.310 1.00 86.75 87 GLU A CA 1
ATOM 700 C C . GLU A 1 87 ? 18.008 -0.511 0.753 1.00 86.75 87 GLU A C 1
ATOM 702 O O . GLU A 1 87 ? 17.519 -1.052 1.745 1.00 86.75 87 GLU A O 1
ATOM 707 N N . ASP A 1 88 ? 17.318 0.345 -0.007 1.00 88.19 88 ASP A N 1
ATOM 708 C CA . ASP A 1 88 ? 15.936 0.754 0.260 1.00 88.19 88 ASP A CA 1
ATOM 709 C C . ASP A 1 88 ? 14.901 -0.233 -0.321 1.00 88.19 88 ASP A C 1
ATOM 711 O O . ASP A 1 88 ? 13.693 -0.051 -0.144 1.00 88.19 88 ASP A O 1
ATOM 715 N N . LEU A 1 89 ? 15.345 -1.282 -1.029 1.00 91.69 89 LEU A N 1
ATOM 716 C CA . LEU A 1 89 ? 14.479 -2.225 -1.736 1.00 91.69 89 LEU A CA 1
ATOM 717 C C . LEU A 1 89 ? 14.409 -3.593 -1.049 1.00 91.69 89 LEU A C 1
ATOM 719 O O . LEU A 1 89 ? 15.408 -4.173 -0.625 1.00 91.69 89 LEU A O 1
ATOM 723 N N . PHE A 1 90 ? 13.214 -4.188 -1.041 1.00 95.06 90 PHE A N 1
ATOM 724 C CA . PHE A 1 90 ? 13.046 -5.587 -0.651 1.00 95.06 90 PHE A CA 1
ATOM 725 C C . PHE A 1 90 ? 13.361 -6.512 -1.830 1.00 95.06 90 PHE A C 1
ATOM 727 O O . PHE A 1 90 ? 12.645 -6.514 -2.833 1.00 95.06 90 PHE A O 1
ATOM 734 N N . ARG A 1 91 ? 14.409 -7.329 -1.689 1.00 95.31 91 ARG A N 1
ATOM 735 C CA . ARG A 1 91 ? 14.887 -8.278 -2.706 1.00 95.31 91 ARG A CA 1
ATOM 736 C C . ARG A 1 91 ? 14.554 -9.724 -2.332 1.00 95.31 91 ARG A C 1
ATOM 738 O O . ARG A 1 91 ? 14.756 -10.133 -1.189 1.00 95.31 91 ARG A O 1
ATOM 745 N N . THR A 1 92 ? 14.088 -10.522 -3.290 1.00 96.31 92 THR A N 1
ATOM 746 C CA . THR A 1 92 ? 13.909 -11.970 -3.110 1.00 96.31 92 THR A CA 1
ATOM 747 C C . THR A 1 92 ? 15.259 -12.691 -3.108 1.00 96.31 92 THR A C 1
ATOM 749 O O . THR A 1 92 ? 16.222 -12.251 -3.735 1.00 96.31 92 THR A O 1
ATOM 752 N N . ALA A 1 93 ? 15.337 -13.830 -2.420 1.00 94.12 93 ALA A N 1
ATOM 753 C CA . ALA A 1 93 ? 16.509 -14.703 -2.472 1.00 94.12 93 ALA A CA 1
ATOM 754 C C . ALA A 1 93 ? 16.495 -15.605 -3.726 1.00 94.12 93 ALA A C 1
ATOM 756 O O . ALA A 1 93 ? 15.433 -15.851 -4.299 1.00 94.12 93 ALA A O 1
ATOM 757 N N . GLY A 1 94 ? 17.663 -16.136 -4.106 1.00 91.50 94 GLY A N 1
ATOM 758 C CA . GLY A 1 94 ? 17.832 -17.113 -5.192 1.00 91.50 94 GLY A CA 1
ATOM 759 C C . GLY A 1 94 ? 18.631 -16.590 -6.389 1.00 91.50 94 GLY A C 1
ATOM 760 O O . GLY A 1 94 ? 19.093 -15.451 -6.389 1.00 91.50 94 GLY A O 1
ATOM 761 N N . ASP A 1 95 ? 18.774 -17.440 -7.410 1.00 90.81 95 ASP A N 1
ATOM 762 C CA . ASP A 1 95 ? 19.632 -17.186 -8.582 1.00 90.81 95 ASP A CA 1
ATOM 763 C C . ASP A 1 95 ? 19.077 -16.112 -9.531 1.00 90.81 95 ASP A C 1
ATOM 765 O O . ASP A 1 95 ? 19.823 -15.505 -10.294 1.00 90.81 95 ASP A O 1
ATOM 769 N N . ASN A 1 96 ? 17.768 -15.855 -9.467 1.00 92.50 96 ASN A N 1
ATOM 770 C CA . ASN A 1 96 ? 17.083 -14.815 -10.235 1.00 92.50 96 ASN A CA 1
ATOM 771 C C . ASN A 1 96 ? 16.354 -13.870 -9.267 1.00 92.50 96 ASN A C 1
ATOM 773 O O . ASN A 1 96 ? 15.138 -13.997 -9.095 1.00 92.50 96 ASN A O 1
ATOM 777 N N . PRO A 1 97 ? 17.080 -12.973 -8.574 1.00 93.81 97 PRO A N 1
ATOM 778 C CA . PRO A 1 97 ? 16.472 -12.079 -7.604 1.00 93.81 97 PRO A CA 1
ATOM 779 C C . PRO A 1 97 ? 15.513 -11.105 -8.292 1.00 93.81 97 PRO A C 1
ATOM 781 O O . PRO A 1 97 ? 15.820 -10.510 -9.327 1.00 93.81 97 PRO A O 1
ATOM 784 N N . LEU A 1 98 ? 14.353 -10.925 -7.674 1.00 96.31 98 LEU A N 1
ATOM 785 C CA . LEU A 1 98 ? 13.378 -9.902 -8.010 1.00 96.31 98 LEU A CA 1
ATOM 786 C C . LEU A 1 98 ? 13.294 -8.898 -6.864 1.00 96.31 98 LEU A C 1
ATOM 788 O O . LEU A 1 98 ? 13.639 -9.201 -5.722 1.00 96.31 98 LEU A O 1
ATOM 792 N N . TYR A 1 99 ? 12.804 -7.708 -7.168 1.00 96.50 99 TYR A N 1
ATOM 793 C CA . TYR A 1 99 ? 12.662 -6.617 -6.215 1.00 96.50 99 TYR A CA 1
ATOM 794 C C . TYR A 1 99 ? 11.193 -6.229 -6.107 1.00 96.50 99 TYR A C 1
ATOM 796 O O . TYR A 1 99 ? 10.528 -6.072 -7.135 1.00 96.50 99 TYR A O 1
ATOM 804 N N . LEU A 1 100 ? 10.682 -6.070 -4.883 1.00 97.56 100 LEU A N 1
ATOM 805 C CA . LEU A 1 100 ? 9.368 -5.464 -4.680 1.00 97.56 100 LEU A CA 1
ATOM 806 C C . LEU A 1 100 ? 9.427 -4.003 -5.125 1.00 97.56 100 LEU A C 1
ATOM 808 O O . LEU A 1 100 ? 10.345 -3.271 -4.752 1.00 97.56 100 LEU A O 1
ATOM 812 N N . ILE A 1 101 ? 8.452 -3.584 -5.928 1.00 96.25 101 ILE A N 1
ATOM 813 C CA . ILE A 1 101 ? 8.409 -2.219 -6.453 1.00 96.25 101 ILE A CA 1
ATOM 814 C C . ILE A 1 101 ? 8.239 -1.201 -5.307 1.00 96.25 101 ILE A C 1
ATOM 816 O O . ILE A 1 101 ? 7.358 -1.376 -4.463 1.00 96.25 101 ILE A O 1
ATOM 820 N N . PRO A 1 102 ? 9.027 -0.109 -5.273 1.00 94.25 102 PRO A N 1
ATOM 821 C CA . PRO A 1 102 ? 8.824 0.976 -4.309 1.00 94.25 102 PRO A CA 1
ATOM 822 C C . PRO A 1 102 ? 7.649 1.887 -4.704 1.00 94.25 102 PRO A C 1
ATOM 824 O O . PRO A 1 102 ? 7.101 2.607 -3.874 1.00 94.25 102 PRO A O 1
ATOM 827 N N . THR A 1 103 ? 7.266 1.866 -5.984 1.00 95.69 103 THR A N 1
ATOM 828 C CA . THR A 1 103 ? 6.143 2.604 -6.575 1.00 95.69 103 THR A CA 1
ATOM 829 C C . THR A 1 103 ? 5.755 1.971 -7.917 1.00 95.69 103 THR A C 1
ATOM 831 O O . THR A 1 103 ? 6.593 1.361 -8.586 1.00 95.69 103 THR A O 1
ATOM 834 N N . ALA A 1 104 ? 4.497 2.139 -8.337 1.00 96.00 104 ALA A N 1
ATOM 835 C CA . ALA A 1 104 ? 4.007 1.698 -9.647 1.00 96.00 104 ALA A CA 1
ATOM 836 C C . ALA A 1 104 ? 4.663 2.435 -10.832 1.00 96.00 104 ALA A C 1
ATOM 838 O O . ALA A 1 104 ? 4.606 1.939 -11.954 1.00 96.00 104 ALA A O 1
ATOM 839 N N . GLU A 1 105 ? 5.326 3.572 -10.594 1.00 94.31 105 GLU A N 1
ATOM 840 C CA . GLU A 1 105 ? 6.108 4.302 -11.605 1.00 94.31 105 GLU A CA 1
ATOM 841 C C . GLU A 1 105 ? 7.149 3.407 -12.295 1.00 94.31 105 GLU A C 1
ATOM 843 O O . GLU A 1 105 ? 7.310 3.485 -13.512 1.00 94.31 105 GLU A O 1
ATOM 848 N N . VAL A 1 106 ? 7.807 2.526 -11.531 1.00 93.50 106 VAL A N 1
ATOM 849 C CA . VAL A 1 106 ? 8.860 1.627 -12.025 1.00 93.50 106 VAL A CA 1
ATOM 850 C C . VAL A 1 106 ? 8.348 0.750 -13.176 1.00 93.50 106 VAL A C 1
ATOM 852 O O . VAL A 1 106 ? 8.862 0.874 -14.287 1.00 93.50 106 VAL A O 1
ATOM 855 N N . PRO A 1 107 ? 7.330 -0.111 -12.985 1.00 93.56 107 PRO A N 1
ATOM 856 C CA . PRO A 1 107 ? 6.807 -0.909 -14.086 1.00 93.56 107 PRO A CA 1
ATOM 857 C C . PRO A 1 107 ? 6.022 -0.084 -15.113 1.00 93.56 107 PRO A C 1
ATOM 859 O O . PRO A 1 107 ? 6.129 -0.382 -16.295 1.00 93.56 107 PRO A O 1
ATOM 862 N N . ALA A 1 108 ? 5.270 0.948 -14.710 1.00 92.44 108 ALA A N 1
ATOM 863 C CA . ALA A 1 108 ? 4.432 1.712 -15.641 1.00 92.44 108 ALA A CA 1
ATOM 864 C C . ALA A 1 108 ? 5.245 2.498 -16.684 1.00 92.44 108 ALA A C 1
ATOM 866 O O . ALA A 1 108 ? 4.815 2.610 -17.826 1.00 92.44 108 ALA A O 1
ATOM 867 N N . THR A 1 109 ? 6.427 3.004 -16.316 1.00 91.19 109 THR A N 1
ATOM 868 C CA . THR A 1 109 ? 7.332 3.719 -17.240 1.00 91.19 109 THR A CA 1
ATOM 869 C C . THR A 1 109 ? 8.070 2.767 -18.191 1.00 91.19 109 THR A C 1
ATOM 871 O O . THR A 1 109 ? 8.627 3.205 -19.192 1.00 91.19 109 THR A O 1
ATOM 874 N N . ASN A 1 110 ? 8.081 1.465 -17.885 1.00 88.94 110 ASN A N 1
ATOM 875 C CA . ASN A 1 110 ? 8.747 0.419 -18.667 1.00 88.94 110 ASN A CA 1
ATOM 876 C C . ASN A 1 110 ? 7.763 -0.437 -19.499 1.00 88.94 110 ASN A C 1
ATOM 878 O O . ASN A 1 110 ? 8.164 -1.496 -19.989 1.00 88.94 110 ASN A O 1
ATOM 882 N N . LEU A 1 111 ? 6.495 -0.018 -19.621 1.00 87.75 111 LEU A N 1
ATOM 883 C CA . LEU A 1 111 ? 5.518 -0.589 -20.562 1.00 87.75 111 LEU A CA 1
ATOM 884 C C . LEU A 1 111 ? 5.785 -0.091 -21.988 1.00 87.75 111 LEU A C 1
ATOM 886 O O . LEU A 1 111 ? 5.696 -0.932 -22.910 1.00 87.75 111 LEU A O 1
#